Protein AF-G1UW51-F1 (afdb_monomer_lite)

pLDDT: mean 88.24, std 12.38, range [40.69, 98.38]

Radius of gyration: 27.7 Å; chains: 1; bounding box: 72×34×60 Å

Structure (mmCIF, N/CA/C/O backbone):
data_AF-G1UW51-F1
#
_entry.id   AF-G1UW51-F1
#
loop_
_atom_site.group_PDB
_atom_site.id
_atom_site.type_symbol
_atom_site.label_atom_id
_atom_site.label_alt_id
_atom_site.label_comp_id
_atom_site.label_asym_id
_atom_site.label_entity_id
_atom_site.label_seq_id
_atom_site.pdbx_PDB_ins_code
_atom_site.Cartn_x
_atom_site.Cartn_y
_atom_site.Cartn_z
_atom_site.occupancy
_atom_site.B_iso_or_equiv
_atom_site.auth_seq_id
_atom_site.auth_comp_id
_atom_site.auth_asym_id
_atom_site.auth_atom_id
_atom_site.pdbx_PDB_model_num
ATOM 1 N N . MET A 1 1 ? -1.328 2.340 -14.518 1.00 62.25 1 MET A N 1
ATOM 2 C CA . MET A 1 1 ? -0.076 1.568 -14.365 1.00 62.25 1 MET A CA 1
ATOM 3 C C . MET A 1 1 ? 0.080 1.094 -12.912 1.00 62.25 1 MET A C 1
ATOM 5 O O . MET A 1 1 ? 0.868 1.672 -12.178 1.00 62.25 1 MET A O 1
ATOM 9 N N . LYS A 1 2 ? -0.694 0.093 -12.452 1.00 88.75 2 LYS A N 1
ATOM 10 C CA . LYS A 1 2 ? -0.645 -0.366 -11.041 1.00 88.75 2 LYS A CA 1
ATOM 11 C C . LYS A 1 2 ? 0.660 -1.095 -10.696 1.00 88.75 2 LYS A C 1
ATOM 13 O O . LYS A 1 2 ? 1.219 -0.866 -9.634 1.00 88.75 2 LYS A O 1
ATOM 18 N N . PHE A 1 3 ? 1.170 -1.894 -11.635 1.00 93.75 3 PHE A N 1
ATOM 19 C CA . PHE A 1 3 ? 2.435 -2.621 -11.507 1.00 93.75 3 PHE A CA 1
ATOM 20 C C . PHE A 1 3 ? 3.610 -1.710 -11.123 1.00 93.75 3 PHE A C 1
ATOM 22 O O . PHE A 1 3 ? 4.291 -1.976 -10.142 1.00 93.75 3 PHE A O 1
ATOM 29 N N . ILE A 1 4 ? 3.796 -0.596 -11.842 1.00 91.75 4 ILE A N 1
ATOM 30 C CA . ILE A 1 4 ? 4.879 0.365 -11.575 1.00 91.75 4 ILE A CA 1
ATOM 31 C C . ILE A 1 4 ? 4.777 0.926 -10.152 1.00 91.75 4 ILE A C 1
ATOM 33 O O . ILE A 1 4 ? 5.788 1.030 -9.469 1.00 91.75 4 ILE A O 1
ATOM 37 N N . GLY A 1 5 ? 3.564 1.235 -9.681 1.00 92.94 5 GLY A N 1
ATOM 38 C CA . GLY A 1 5 ? 3.353 1.706 -8.311 1.00 92.94 5 GLY A CA 1
ATOM 39 C C . GLY A 1 5 ? 3.873 0.712 -7.270 1.00 92.94 5 GLY A C 1
ATOM 40 O O . GLY A 1 5 ? 4.632 1.099 -6.389 1.00 92.94 5 GLY A O 1
ATOM 41 N N . TYR A 1 6 ? 3.539 -0.570 -7.423 1.00 93.94 6 TYR A N 1
ATOM 42 C CA . TYR A 1 6 ? 4.046 -1.632 -6.548 1.00 93.94 6 TYR A CA 1
ATOM 43 C C . TYR A 1 6 ? 5.549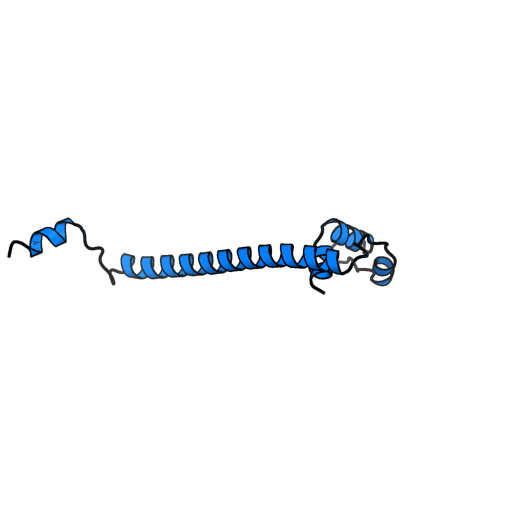 -1.883 -6.701 1.00 93.94 6 TYR A C 1
ATOM 45 O O . TYR A 1 6 ? 6.243 -2.145 -5.720 1.00 93.94 6 TYR A O 1
ATOM 53 N N . TYR A 1 7 ? 6.072 -1.791 -7.923 1.00 92.44 7 TYR A N 1
ATOM 54 C CA . TYR A 1 7 ? 7.492 -1.987 -8.198 1.00 92.44 7 TYR A CA 1
ATOM 55 C C . TYR A 1 7 ? 8.353 -0.899 -7.538 1.00 92.44 7 TYR A C 1
ATOM 57 O O . TYR A 1 7 ? 9.357 -1.201 -6.900 1.00 92.44 7 TYR A O 1
ATOM 65 N N . PHE A 1 8 ? 7.923 0.363 -7.604 1.00 91.69 8 PHE A N 1
ATOM 66 C CA . PHE A 1 8 ? 8.637 1.487 -6.989 1.00 91.69 8 PHE A CA 1
ATOM 67 C C . PHE A 1 8 ? 8.597 1.480 -5.455 1.00 91.69 8 PHE A C 1
ATOM 69 O O . PHE A 1 8 ? 9.399 2.160 -4.821 1.00 91.69 8 PHE A O 1
ATOM 76 N N . GLN A 1 9 ? 7.701 0.702 -4.843 1.00 91.81 9 GLN A N 1
ATOM 77 C CA . GLN A 1 9 ? 7.678 0.510 -3.392 1.00 91.81 9 GLN A CA 1
ATOM 78 C C . GLN A 1 9 ? 8.774 -0.446 -2.898 1.00 91.81 9 GLN A C 1
ATOM 80 O O . GLN A 1 9 ? 9.014 -0.511 -1.692 1.00 91.81 9 GLN A O 1
ATOM 85 N N . GLN A 1 10 ? 9.448 -1.179 -3.790 1.00 91.81 10 GLN A N 1
ATOM 86 C CA . GLN A 1 10 ? 10.475 -2.137 -3.391 1.00 91.81 10 GLN A CA 1
ATOM 87 C C . GLN A 1 10 ? 11.719 -1.446 -2.797 1.00 91.81 10 GLN A C 1
ATOM 89 O O . GLN A 1 10 ? 12.132 -0.388 -3.284 1.00 91.81 10 GLN A O 1
ATOM 94 N N . PRO A 1 11 ? 12.371 -2.038 -1.776 1.00 93.69 11 PRO A N 1
ATOM 95 C CA . PRO A 1 11 ? 13.505 -1.413 -1.090 1.00 93.69 11 PRO A CA 1
ATOM 96 C C . PRO A 1 11 ? 14.692 -1.080 -1.999 1.00 93.69 11 PRO A C 1
ATOM 98 O O . PRO A 1 11 ? 15.375 -0.082 -1.773 1.00 93.69 11 PRO A O 1
ATOM 101 N N . HIS A 1 12 ? 14.941 -1.885 -3.036 1.00 91.50 12 HIS A N 1
ATOM 102 C CA . HIS A 1 12 ? 16.050 -1.638 -3.959 1.00 91.50 12 HIS A CA 1
ATOM 103 C C . HIS A 1 12 ? 15.835 -0.369 -4.786 1.00 91.50 12 HIS A C 1
ATOM 105 O O . HIS A 1 12 ? 16.806 0.325 -5.068 1.00 91.50 12 HIS A O 1
ATOM 111 N N . ILE A 1 13 ? 14.587 -0.011 -5.106 1.00 92.25 13 ILE A N 1
ATOM 112 C CA . ILE A 1 13 ? 14.276 1.238 -5.812 1.00 92.25 13 ILE A CA 1
ATOM 113 C C . ILE A 1 13 ? 14.524 2.448 -4.914 1.00 92.25 13 ILE A C 1
ATOM 115 O O . ILE A 1 13 ? 15.123 3.425 -5.361 1.00 92.25 13 ILE A O 1
ATOM 119 N N . TRP A 1 14 ? 14.151 2.371 -3.635 1.00 90.00 14 TRP A N 1
ATOM 120 C CA . TRP A 1 14 ? 14.486 3.410 -2.655 1.00 90.00 14 TRP A CA 1
ATOM 121 C C . TRP A 1 14 ? 15.993 3.557 -2.464 1.00 90.00 14 TRP A C 1
ATOM 1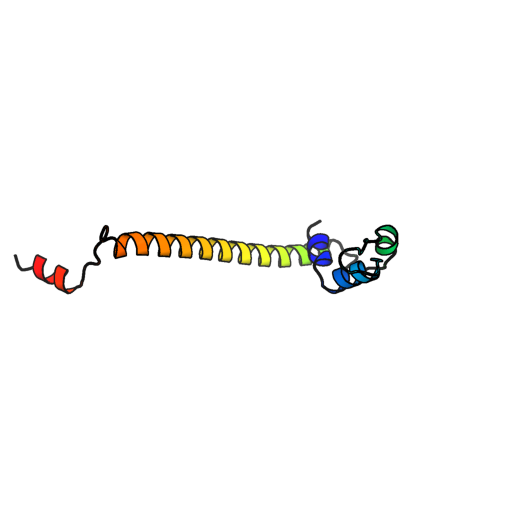23 O O . TRP A 1 14 ? 16.503 4.675 -2.391 1.00 90.00 14 TRP A O 1
ATOM 133 N N . HIS A 1 15 ? 16.715 2.439 -2.425 1.00 91.44 15 HIS A N 1
ATOM 134 C CA . HIS A 1 15 ? 18.170 2.453 -2.354 1.00 91.44 15 HIS A CA 1
ATOM 135 C C . HIS A 1 15 ? 18.788 3.097 -3.601 1.00 91.44 15 HIS A C 1
ATOM 137 O O . HIS A 1 15 ? 19.660 3.952 -3.489 1.00 91.44 15 HIS A O 1
ATOM 143 N N . LEU A 1 16 ? 18.286 2.762 -4.785 1.00 91.06 16 LEU A N 1
ATOM 144 C CA . LEU A 1 16 ? 18.742 3.329 -6.050 1.00 91.06 16 LEU A CA 1
ATOM 145 C C . LEU A 1 16 ? 18.433 4.835 -6.141 1.00 91.06 16 LEU A C 1
ATOM 147 O O . LEU A 1 16 ? 19.287 5.614 -6.565 1.00 91.06 16 LEU A O 1
ATOM 151 N N . ALA A 1 17 ? 17.271 5.278 -5.652 1.00 90.44 17 ALA A N 1
ATOM 152 C CA . ALA A 1 17 ? 16.936 6.698 -5.527 1.00 90.44 17 ALA A CA 1
ATOM 153 C C . ALA A 1 17 ? 17.863 7.435 -4.545 1.00 90.44 17 ALA A C 1
ATOM 155 O O . ALA A 1 17 ? 18.267 8.572 -4.803 1.00 90.44 17 ALA A O 1
ATOM 156 N N . TYR A 1 18 ? 18.245 6.780 -3.447 1.00 89.94 18 TYR A N 1
ATOM 157 C CA . TYR A 1 18 ? 19.218 7.304 -2.492 1.00 89.94 18 TYR A CA 1
ATOM 158 C C . TYR A 1 18 ? 20.610 7.458 -3.121 1.00 89.94 18 TYR A C 1
ATOM 160 O O . TYR A 1 18 ? 21.218 8.516 -2.982 1.00 89.94 18 TYR A O 1
ATOM 168 N N . LEU A 1 19 ? 21.085 6.455 -3.869 1.00 90.12 19 LEU A N 1
ATOM 169 C CA . LEU A 1 19 ? 22.366 6.514 -4.590 1.00 90.12 19 LEU A CA 1
ATOM 170 C C . LEU A 1 19 ? 22.393 7.622 -5.650 1.00 90.12 19 LEU A C 1
ATOM 172 O O . LEU A 1 19 ? 23.424 8.250 -5.873 1.00 90.12 19 LEU A O 1
ATOM 176 N N . ASN A 1 20 ? 21.241 7.896 -6.263 1.00 91.31 20 ASN A N 1
ATOM 177 C CA . ASN A 1 20 ? 21.059 8.977 -7.229 1.00 91.31 20 ASN A CA 1
ATOM 178 C C . ASN A 1 20 ? 20.724 10.326 -6.572 1.00 91.31 20 ASN A C 1
ATOM 180 O O . ASN A 1 20 ? 20.352 11.285 -7.246 1.00 91.31 20 ASN A O 1
ATOM 184 N N . SER A 1 21 ? 20.866 10.439 -5.255 1.00 90.81 21 SER A N 1
ATOM 185 C CA . SER A 1 21 ? 20.746 11.701 -4.533 1.00 90.81 21 SER A CA 1
ATOM 186 C C . SER A 1 21 ? 22.122 12.198 -4.097 1.00 90.81 21 SER A C 1
ATOM 188 O O . SER A 1 21 ? 23.024 11.416 -3.817 1.00 90.81 21 SER A O 1
ATOM 190 N N . HIS A 1 22 ? 22.301 13.515 -4.027 1.00 86.75 22 HIS A N 1
ATOM 191 C CA . HIS A 1 22 ? 23.572 14.134 -3.645 1.00 86.75 22 HIS A CA 1
ATOM 192 C C . HIS A 1 22 ? 23.373 15.180 -2.546 1.00 86.75 22 HIS A C 1
ATOM 194 O O . HIS A 1 22 ? 22.349 15.859 -2.490 1.00 86.75 22 HIS A O 1
ATOM 200 N N . GLY A 1 23 ? 24.361 15.308 -1.659 1.00 84.31 23 GLY A N 1
ATOM 201 C CA . GLY A 1 23 ? 24.345 16.240 -0.529 1.00 84.31 23 GLY A CA 1
ATOM 202 C C . GLY A 1 23 ? 25.151 15.712 0.659 1.00 84.31 23 GLY A C 1
ATOM 203 O O . GLY A 1 23 ? 25.291 14.508 0.834 1.00 84.31 23 GLY A O 1
ATOM 204 N N . VAL A 1 24 ? 25.706 16.614 1.472 1.00 77.00 24 VAL A N 1
ATOM 205 C CA . VAL A 1 24 ? 26.559 16.256 2.629 1.00 77.00 24 VAL A CA 1
ATOM 206 C C . VAL A 1 24 ? 25.737 16.027 3.903 1.00 77.00 24 VAL A C 1
ATOM 208 O O . VAL A 1 24 ? 26.113 15.241 4.766 1.00 77.00 24 VAL A O 1
ATOM 211 N N . HIS A 1 25 ? 24.591 16.697 4.015 1.00 81.88 25 HIS A N 1
ATOM 212 C CA . HIS A 1 25 ? 23.635 16.515 5.103 1.00 81.88 25 HIS A CA 1
ATOM 213 C C . HIS A 1 25 ? 22.381 15.837 4.563 1.00 81.88 25 HIS A C 1
ATOM 215 O O . HIS A 1 25 ? 21.871 16.256 3.525 1.00 81.88 25 HIS A O 1
ATOM 221 N N . ILE A 1 26 ? 21.856 14.848 5.289 1.00 77.19 26 ILE A N 1
ATOM 222 C CA . ILE A 1 26 ?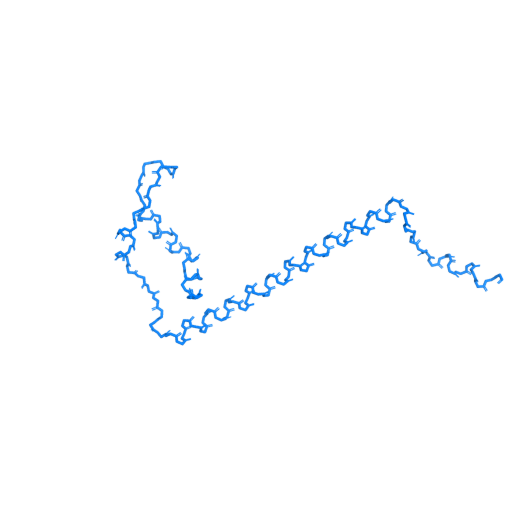 20.670 14.082 4.874 1.00 77.19 26 ILE A CA 1
ATOM 223 C C . ILE A 1 26 ? 19.436 14.973 4.661 1.00 77.19 26 ILE A C 1
ATOM 225 O O . ILE A 1 26 ? 18.650 14.745 3.753 1.00 77.19 26 ILE A O 1
ATOM 229 N N . GLU A 1 27 ? 19.326 16.059 5.428 1.00 80.19 27 GLU A N 1
ATOM 230 C CA . GLU A 1 27 ? 18.262 17.068 5.312 1.00 80.19 27 GLU A CA 1
ATOM 231 C C . GLU A 1 27 ? 18.402 17.966 4.072 1.00 80.19 27 GLU A C 1
ATOM 233 O O . GLU A 1 27 ? 17.461 18.656 3.691 1.00 80.19 27 GLU A O 1
ATOM 238 N N . LYS A 1 28 ? 19.586 17.983 3.450 1.00 83.38 28 LYS A N 1
ATOM 239 C CA . LYS A 1 28 ? 19.919 18.785 2.261 1.00 83.38 28 LYS A CA 1
ATOM 240 C C . LYS A 1 28 ? 20.185 17.912 1.034 1.00 83.38 28 LYS A C 1
ATOM 242 O O . LYS A 1 28 ? 20.757 18.395 0.056 1.00 83.38 28 LYS A O 1
ATOM 247 N N . MET A 1 29 ? 19.821 16.632 1.088 1.00 85.94 29 MET A N 1
ATOM 248 C CA . MET A 1 29 ? 19.933 15.750 -0.066 1.00 85.94 29 MET A CA 1
ATOM 249 C C . MET A 1 29 ? 18.987 16.217 -1.167 1.00 85.94 29 MET A C 1
ATOM 251 O O . MET A 1 29 ? 17.791 16.394 -0.948 1.00 85.94 29 MET A O 1
ATOM 255 N N . THR A 1 30 ? 19.539 16.393 -2.361 1.00 88.56 30 THR A N 1
ATOM 256 C CA . THR A 1 30 ? 18.772 16.687 -3.568 1.00 88.56 30 THR A CA 1
ATOM 257 C C . THR A 1 30 ? 18.763 15.449 -4.450 1.00 88.56 30 THR A C 1
ATOM 259 O O . THR A 1 30 ? 19.812 14.869 -4.738 1.00 88.56 30 THR A O 1
ATOM 262 N N . PHE A 1 31 ? 17.573 15.030 -4.868 1.00 90.81 31 PHE A N 1
ATOM 263 C CA . PHE A 1 31 ? 17.397 13.891 -5.759 1.00 90.81 31 PHE A CA 1
ATOM 264 C C . PHE A 1 31 ? 17.746 14.282 -7.200 1.00 90.81 31 PHE A C 1
ATOM 266 O O . PHE A 1 31 ? 17.167 15.223 -7.7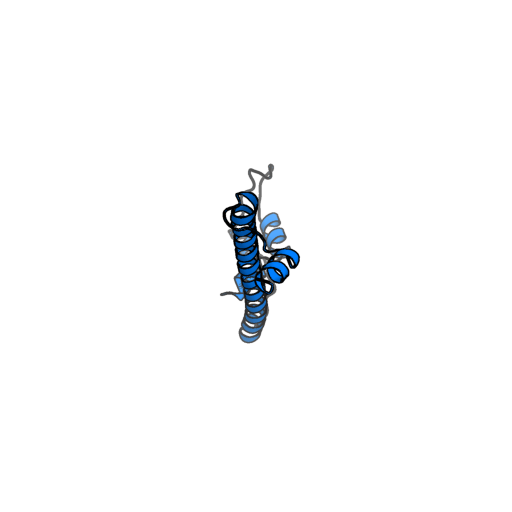47 1.00 90.81 31 PHE A O 1
ATOM 273 N N . ASN A 1 32 ? 18.695 13.572 -7.819 1.00 91.69 32 ASN A N 1
ATOM 274 C CA . ASN A 1 32 ? 19.057 13.778 -9.218 1.00 91.69 32 ASN A CA 1
ATOM 275 C C . ASN A 1 32 ? 18.203 12.883 -10.120 1.00 91.69 32 ASN A C 1
ATOM 277 O O . ASN A 1 32 ? 18.480 11.697 -10.306 1.00 91.69 32 ASN A O 1
ATOM 281 N N . PHE A 1 33 ? 17.179 13.489 -10.713 1.00 89.12 33 PHE A N 1
ATOM 282 C CA . PHE A 1 33 ? 16.257 12.793 -11.600 1.00 89.12 33 PHE A CA 1
ATOM 283 C C . PHE A 1 33 ? 16.928 12.292 -12.888 1.00 89.12 33 PHE A C 1
ATOM 285 O O . PHE A 1 33 ? 16.674 11.169 -13.317 1.00 89.12 33 PHE A O 1
ATOM 292 N N . ASP A 1 34 ? 17.829 13.085 -13.474 1.00 91.56 34 ASP A N 1
ATOM 293 C CA . ASP A 1 34 ? 18.501 12.738 -14.732 1.00 91.56 34 ASP A CA 1
ATOM 294 C C . ASP A 1 34 ? 19.433 11.536 -14.582 1.00 91.56 34 ASP A C 1
ATOM 296 O O . ASP A 1 34 ? 19.604 10.755 -15.518 1.00 91.56 34 ASP A O 1
ATOM 300 N N . SER A 1 35 ? 20.065 11.405 -13.414 1.00 90.44 35 SER A N 1
ATOM 301 C CA . SER A 1 35 ? 20.901 10.253 -13.084 1.00 90.44 35 SER A CA 1
ATOM 302 C C . SER A 1 35 ? 20.036 9.018 -12.848 1.00 90.44 35 SER A C 1
ATOM 304 O O . SER A 1 35 ? 20.264 7.986 -13.470 1.00 90.44 35 SER A O 1
ATOM 306 N N . PHE A 1 36 ? 18.966 9.159 -12.059 1.00 91.19 36 PHE A N 1
ATOM 307 C CA . PHE A 1 36 ? 18.043 8.068 -11.752 1.00 91.19 36 PHE A CA 1
ATOM 308 C C . PHE A 1 36 ? 17.388 7.462 -13.002 1.00 91.19 36 PHE A C 1
ATOM 310 O O . PHE A 1 36 ? 17.230 6.251 -13.089 1.00 91.19 36 PHE A O 1
ATOM 317 N N . LEU A 1 37 ? 17.034 8.279 -13.999 1.00 90.81 37 LEU A N 1
ATOM 318 C CA . LEU A 1 37 ? 16.444 7.787 -15.250 1.00 90.81 37 LEU A CA 1
ATOM 319 C C . LEU A 1 37 ? 17.409 6.978 -16.128 1.00 90.81 37 LEU A C 1
ATOM 321 O O . LEU A 1 37 ? 16.953 6.249 -17.009 1.00 90.81 37 LEU A O 1
ATOM 325 N N . LYS A 1 38 ? 18.723 7.129 -15.936 1.00 92.44 38 LYS A N 1
ATOM 326 C CA . LYS A 1 38 ? 19.738 6.369 -16.682 1.00 92.44 38 LYS A CA 1
ATOM 327 C C . LYS A 1 38 ? 19.992 4.993 -16.078 1.00 92.44 38 LYS A C 1
ATOM 329 O O . LYS A 1 38 ? 20.637 4.167 -16.719 1.00 92.44 38 LYS A O 1
ATOM 334 N N . GLU A 1 39 ? 19.508 4.763 -14.865 1.00 89.62 39 GLU A N 1
ATOM 335 C CA . GLU A 1 39 ? 19.674 3.497 -14.175 1.00 89.62 39 GLU A CA 1
ATOM 336 C C . GLU A 1 39 ? 18.862 2.397 -14.850 1.00 89.62 39 GLU A C 1
ATOM 338 O O . GLU A 1 39 ? 17.702 2.574 -15.235 1.00 89.62 39 GLU A O 1
ATOM 343 N N . THR A 1 40 ? 19.474 1.227 -14.989 1.00 89.56 40 THR A N 1
ATOM 344 C CA . THR A 1 40 ? 18.806 0.066 -15.567 1.00 89.56 40 THR A CA 1
ATOM 345 C C . THR A 1 40 ? 17.983 -0.628 -14.494 1.00 89.56 40 THR A C 1
ATOM 347 O O . THR A 1 40 ? 18.525 -1.089 -13.490 1.00 89.56 40 THR A O 1
ATOM 350 N N . ILE A 1 41 ? 16.676 -0.736 -14.725 1.00 89.00 41 ILE A N 1
ATOM 351 C CA . ILE A 1 41 ? 15.768 -1.508 -13.878 1.00 89.00 41 ILE A CA 1
ATOM 352 C C . ILE A 1 41 ? 15.304 -2.765 -14.606 1.00 89.00 41 ILE A C 1
ATOM 354 O O . ILE A 1 41 ? 14.958 -2.729 -15.787 1.00 89.00 41 ILE A O 1
ATOM 358 N N . GLU A 1 42 ? 15.278 -3.877 -13.883 1.00 88.62 42 GLU A N 1
ATOM 359 C CA . GLU A 1 42 ? 14.774 -5.145 -14.394 1.00 88.62 42 GLU A CA 1
ATOM 360 C C . GLU A 1 42 ? 13.271 -5.222 -14.142 1.00 88.62 42 GLU A C 1
ATOM 362 O O . GLU A 1 42 ? 12.811 -5.226 -13.000 1.00 88.62 42 GLU A O 1
ATOM 367 N N . ILE A 1 43 ? 12.494 -5.264 -15.221 1.00 91.19 43 ILE A N 1
ATOM 368 C CA . ILE A 1 43 ? 11.050 -5.481 -15.161 1.00 91.19 43 ILE A CA 1
ATOM 369 C C . ILE A 1 43 ? 10.660 -6.592 -16.138 1.00 91.19 43 ILE A C 1
ATOM 371 O O . ILE A 1 43 ? 11.286 -6.712 -17.196 1.00 91.19 43 ILE A O 1
ATOM 375 N N . PRO A 1 44 ? 9.619 -7.385 -15.830 1.00 92.25 44 PRO A N 1
ATOM 376 C CA . PRO A 1 44 ? 9.064 -8.334 -16.785 1.00 92.25 44 PRO A CA 1
ATOM 377 C C . PRO A 1 44 ? 8.675 -7.614 -18.076 1.00 92.25 44 PRO A C 1
ATOM 379 O O . PRO A 1 44 ? 7.979 -6.599 -18.035 1.00 92.25 44 PRO A O 1
ATOM 382 N N . SER A 1 45 ? 9.136 -8.109 -19.222 1.00 90.62 45 SER A N 1
ATOM 383 C CA . SER A 1 45 ? 8.857 -7.496 -20.526 1.00 90.62 45 SER A CA 1
ATOM 384 C C . SER A 1 45 ? 7.430 -7.771 -21.009 1.00 90.62 45 SER A C 1
ATOM 386 O O . SER A 1 45 ? 6.886 -6.986 -21.786 1.00 90.62 45 SER A O 1
ATOM 388 N N . ASP A 1 46 ? 6.808 -8.849 -20.524 1.00 95.75 46 ASP A N 1
ATOM 389 C CA . ASP A 1 46 ? 5.429 -9.197 -20.841 1.00 95.75 46 ASP A CA 1
ATOM 390 C C . ASP A 1 46 ? 4.426 -8.371 -20.01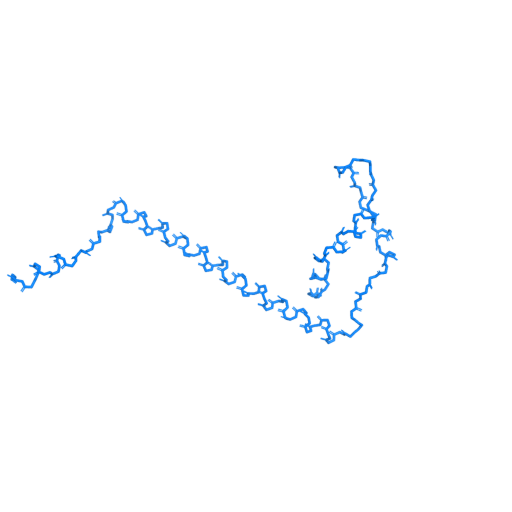9 1.00 95.75 46 ASP A C 1
ATOM 392 O O . ASP A 1 46 ? 4.423 -8.350 -18.786 1.00 95.75 46 ASP A O 1
ATOM 396 N N . ILE A 1 47 ? 3.515 -7.709 -20.729 1.00 93.88 47 ILE A N 1
ATOM 397 C CA . ILE A 1 47 ? 2.447 -6.901 -20.140 1.00 93.88 47 ILE A CA 1
ATOM 398 C C . ILE A 1 47 ? 1.438 -7.792 -19.404 1.00 93.88 47 ILE A C 1
ATOM 400 O O . ILE A 1 47 ? 0.864 -7.359 -18.398 1.00 93.88 47 ILE A O 1
ATOM 404 N N . ALA A 1 48 ? 1.205 -9.022 -19.877 1.00 95.06 48 ALA A N 1
ATOM 405 C CA . ALA A 1 48 ? 0.279 -9.934 -19.212 1.00 95.06 48 ALA A CA 1
ATOM 406 C C . ALA A 1 48 ? 0.811 -10.346 -17.832 1.00 95.06 48 ALA A C 1
ATOM 408 O O . ALA A 1 48 ? 0.057 -10.312 -16.856 1.00 95.06 48 ALA A O 1
ATOM 409 N N . GLU A 1 49 ? 2.112 -10.624 -17.728 1.00 95.12 49 GLU A N 1
ATOM 410 C CA . GLU A 1 49 ? 2.788 -10.889 -16.457 1.00 95.12 49 GLU A CA 1
ATOM 411 C C . GLU A 1 49 ? 2.719 -9.684 -15.507 1.00 95.12 49 GLU A C 1
ATOM 413 O O . GLU A 1 49 ? 2.283 -9.824 -14.361 1.00 95.12 49 GLU A O 1
ATOM 418 N N . GLN A 1 50 ? 3.037 -8.474 -15.987 1.00 95.25 50 GLN A N 1
ATOM 419 C CA . GLN A 1 50 ? 2.925 -7.254 -15.171 1.00 95.25 50 GLN A CA 1
ATOM 420 C C . GLN A 1 50 ? 1.504 -7.046 -14.628 1.00 95.25 50 GLN A C 1
ATOM 422 O O . GLN A 1 50 ? 1.319 -6.632 -13.479 1.00 95.25 50 GLN A O 1
ATOM 427 N N . LYS A 1 51 ? 0.486 -7.329 -15.450 1.00 95.75 51 LYS A N 1
ATOM 428 C CA . LYS A 1 51 ? -0.915 -7.229 -15.041 1.00 95.75 51 LYS A CA 1
ATOM 429 C C . LYS A 1 51 ? -1.263 -8.283 -13.992 1.00 95.75 51 LYS A C 1
ATOM 431 O O . LYS A 1 51 ? -1.857 -7.925 -12.981 1.00 95.75 51 LYS A O 1
ATOM 436 N N . ALA A 1 52 ? -0.855 -9.534 -14.192 1.00 95.62 52 ALA A N 1
ATOM 437 C CA . ALA A 1 52 ? -1.102 -10.611 -13.238 1.00 95.62 52 ALA A CA 1
ATOM 438 C C . ALA A 1 52 ? -0.479 -10.308 -11.865 1.00 95.62 52 ALA A C 1
ATOM 440 O O . ALA A 1 52 ? -1.158 -10.425 -10.844 1.00 95.62 52 ALA A O 1
ATOM 441 N N . ILE A 1 53 ? 0.772 -9.833 -11.838 1.00 95.00 53 ILE A N 1
ATOM 442 C CA . ILE A 1 53 ? 1.444 -9.401 -10.603 1.00 95.00 53 ILE A CA 1
ATOM 443 C C . ILE A 1 53 ? 0.648 -8.276 -9.929 1.00 95.00 53 ILE A C 1
ATOM 445 O O . ILE A 1 53 ? 0.350 -8.343 -8.736 1.00 95.00 53 ILE A O 1
ATOM 449 N N . ALA A 1 54 ? 0.268 -7.247 -10.692 1.00 96.12 54 ALA A N 1
ATOM 450 C CA . ALA A 1 54 ? -0.479 -6.116 -10.154 1.00 96.12 54 ALA A CA 1
ATOM 451 C C . ALA A 1 54 ? -1.864 -6.509 -9.622 1.00 96.12 54 ALA A C 1
ATOM 453 O O . ALA A 1 54 ? -2.303 -5.949 -8.617 1.00 96.12 54 ALA A O 1
ATOM 454 N N . ASP A 1 55 ? -2.548 -7.447 -10.274 1.00 96.56 55 ASP A N 1
ATOM 455 C CA . ASP A 1 55 ? -3.872 -7.920 -9.870 1.00 96.56 55 ASP A CA 1
ATOM 456 C C . ASP A 1 55 ? -3.796 -8.693 -8.544 1.00 96.56 55 ASP A C 1
ATOM 458 O O . ASP A 1 55 ? -4.603 -8.442 -7.646 1.00 96.56 55 ASP A O 1
ATOM 462 N N . VAL A 1 56 ? -2.781 -9.549 -8.368 1.00 96.75 56 VAL A N 1
ATOM 463 C CA . VAL A 1 56 ? -2.540 -10.269 -7.104 1.00 96.75 56 VAL A CA 1
ATOM 464 C C . VAL A 1 56 ? -2.258 -9.297 -5.955 1.00 96.75 56 VAL A C 1
ATOM 466 O O . VAL A 1 56 ? -2.878 -9.401 -4.895 1.00 96.75 56 VAL A O 1
ATOM 469 N N . LEU A 1 57 ? -1.373 -8.319 -6.166 1.00 96.12 57 LEU A N 1
ATOM 470 C CA . LEU A 1 57 ? -1.042 -7.320 -5.142 1.00 96.12 57 LEU A CA 1
ATOM 471 C C . LEU A 1 57 ? -2.239 -6.418 -4.812 1.00 96.12 57 LEU A C 1
ATOM 473 O O . LEU A 1 57 ? -2.526 -6.168 -3.644 1.00 96.12 57 LEU A O 1
ATOM 477 N N . THR A 1 58 ? -3.009 -6.017 -5.827 1.00 96.81 58 THR A N 1
ATOM 478 C CA . THR A 1 58 ? -4.242 -5.238 -5.631 1.00 96.81 58 THR A CA 1
ATOM 479 C C . THR A 1 58 ? -5.263 -6.012 -4.799 1.00 96.81 58 THR A C 1
ATOM 481 O O . THR A 1 58 ? -5.945 -5.426 -3.953 1.00 96.81 58 THR A O 1
ATOM 484 N N . ALA A 1 59 ? -5.405 -7.319 -5.035 1.00 97.06 59 ALA A N 1
ATOM 485 C CA . ALA A 1 59 ? -6.319 -8.151 -4.264 1.00 97.06 59 ALA A CA 1
ATOM 486 C C . ALA A 1 59 ? -5.906 -8.202 -2.784 1.00 97.06 59 ALA A C 1
ATOM 488 O O . ALA A 1 59 ? -6.760 -8.034 -1.913 1.00 97.06 59 ALA A O 1
ATOM 489 N N . ALA A 1 60 ? -4.609 -8.356 -2.501 1.00 96.50 60 ALA A N 1
ATOM 490 C CA . ALA A 1 60 ? -4.083 -8.326 -1.137 1.00 96.50 60 ALA A CA 1
ATOM 491 C C . ALA A 1 60 ? -4.346 -6.977 -0.444 1.00 96.50 60 ALA A C 1
ATOM 493 O O . ALA A 1 60 ? -4.886 -6.958 0.663 1.00 96.50 60 ALA A O 1
ATOM 494 N N . ASP A 1 61 ? -4.068 -5.856 -1.113 1.00 96.75 61 ASP A N 1
ATOM 495 C CA . ASP A 1 61 ? -4.348 -4.519 -0.571 1.00 96.75 61 ASP A CA 1
ATOM 496 C C . ASP A 1 61 ? -5.834 -4.307 -0.291 1.00 96.75 61 ASP A C 1
ATOM 498 O O . ASP A 1 61 ? -6.209 -3.751 0.740 1.00 96.75 61 ASP A O 1
ATOM 502 N N . THR A 1 62 ? -6.700 -4.784 -1.186 1.00 97.06 62 THR A N 1
ATOM 503 C CA . THR A 1 62 ? -8.153 -4.689 -1.003 1.00 97.06 62 THR A CA 1
ATOM 504 C C . THR A 1 62 ? -8.585 -5.428 0.262 1.00 97.06 62 THR A C 1
ATOM 506 O O . THR A 1 62 ? -9.403 -4.924 1.033 1.00 97.06 62 THR A O 1
ATOM 509 N N . VAL A 1 63 ? -8.015 -6.610 0.506 1.00 98.12 63 VAL A N 1
ATOM 510 C CA . VAL A 1 63 ? -8.274 -7.387 1.722 1.00 98.12 63 VAL A CA 1
ATOM 511 C C . VAL A 1 63 ? -7.784 -6.634 2.962 1.00 98.12 63 VAL A C 1
ATOM 513 O O . VAL A 1 63 ? -8.534 -6.520 3.933 1.00 98.12 63 VAL A O 1
ATOM 516 N N . ILE A 1 64 ? -6.576 -6.063 2.929 1.00 97.88 64 ILE A N 1
ATOM 517 C CA . ILE A 1 64 ? -6.031 -5.257 4.035 1.00 97.88 64 ILE A CA 1
ATOM 518 C C . ILE A 1 64 ? -6.958 -4.076 4.348 1.00 97.88 64 ILE A C 1
ATOM 520 O O . ILE A 1 64 ? -7.387 -3.924 5.492 1.00 97.88 64 ILE A O 1
ATOM 524 N N . GLN A 1 65 ? -7.360 -3.308 3.334 1.00 98.06 65 GLN A N 1
ATOM 525 C CA . GLN A 1 65 ? -8.259 -2.161 3.494 1.00 98.06 65 GLN A CA 1
ATOM 526 C C . GLN A 1 65 ? -9.608 -2.556 4.108 1.00 98.06 65 GLN A C 1
ATOM 528 O O . GLN A 1 65 ? -10.139 -1.853 4.972 1.00 98.06 65 GLN A O 1
ATOM 533 N N . GLN A 1 66 ? -10.170 -3.699 3.704 1.00 98.25 66 GLN A N 1
ATOM 534 C CA . GLN A 1 66 ? -11.407 -4.215 4.294 1.00 98.25 66 GLN A CA 1
ATOM 535 C C . GLN A 1 66 ? -11.233 -4.554 5.780 1.00 98.25 66 GLN A C 1
ATOM 537 O O . GLN A 1 66 ? -12.112 -4.240 6.592 1.00 98.25 66 GLN A O 1
ATOM 542 N N . TYR A 1 67 ? -10.108 -5.166 6.157 1.00 98.31 67 TYR A N 1
ATOM 543 C CA . TYR A 1 67 ? -9.808 -5.463 7.557 1.00 98.31 67 TYR A CA 1
ATOM 544 C C . TYR A 1 67 ? -9.576 -4.198 8.385 1.00 98.31 67 TYR A C 1
ATOM 546 O O . TYR A 1 67 ? -10.108 -4.110 9.494 1.00 98.31 67 TYR A O 1
ATOM 554 N N . GLU A 1 68 ? -8.862 -3.206 7.856 1.00 98.38 68 GLU A N 1
ATOM 555 C CA . GLU A 1 68 ? -8.649 -1.915 8.520 1.00 98.38 68 GLU A CA 1
ATOM 556 C C . GLU A 1 68 ? -9.972 -1.176 8.751 1.00 98.38 68 GLU A C 1
ATOM 558 O O . GLU A 1 68 ? -10.250 -0.724 9.865 1.00 98.38 68 GLU A O 1
ATOM 563 N N . ALA A 1 69 ? -10.846 -1.135 7.741 1.00 98.06 69 ALA A N 1
ATOM 564 C CA . ALA A 1 69 ? -12.175 -0.546 7.869 1.00 98.06 69 ALA A CA 1
ATOM 565 C C . ALA A 1 69 ? -13.027 -1.284 8.915 1.00 98.06 69 ALA A C 1
ATOM 567 O O . ALA A 1 69 ? -13.698 -0.662 9.747 1.00 98.06 69 ALA A O 1
ATOM 568 N N . LYS A 1 70 ? -12.984 -2.622 8.923 1.00 98.31 70 LYS A N 1
ATOM 569 C CA . LYS A 1 70 ? -13.679 -3.435 9.930 1.00 98.31 70 LYS A CA 1
ATOM 570 C C . LYS A 1 70 ? -13.139 -3.169 11.336 1.00 98.31 70 LYS A C 1
ATOM 572 O O . LYS A 1 70 ? -13.930 -3.033 12.269 1.00 98.31 70 LYS A O 1
ATOM 577 N N . LEU A 1 71 ? -11.821 -3.067 11.490 1.00 98.25 71 LEU A N 1
ATOM 578 C CA . LEU A 1 71 ? -11.173 -2.769 12.764 1.00 98.25 71 LEU A CA 1
ATOM 579 C C . LEU A 1 71 ? -11.594 -1.392 13.287 1.00 98.25 71 LEU A C 1
ATOM 581 O O . LEU A 1 71 ? -12.017 -1.289 14.440 1.00 98.25 71 LEU A O 1
ATOM 585 N N . ALA A 1 72 ? -11.549 -0.362 12.440 1.00 98.12 72 ALA A N 1
ATOM 586 C CA . ALA A 1 72 ? -11.967 0.991 12.799 1.00 98.12 72 ALA A CA 1
ATOM 587 C C . ALA A 1 72 ? -13.439 1.030 13.249 1.00 98.12 72 ALA A C 1
ATOM 589 O O . ALA A 1 72 ? -13.765 1.601 14.294 1.00 98.12 72 ALA A O 1
ATOM 590 N N . ASN A 1 73 ? -14.324 0.340 12.522 1.00 97.88 73 ASN A N 1
ATOM 591 C CA . ASN A 1 73 ? -15.738 0.230 12.880 1.00 97.88 73 ASN A CA 1
ATOM 592 C C . ASN A 1 73 ? -15.946 -0.474 14.228 1.00 97.88 73 ASN A C 1
ATOM 594 O O . ASN A 1 73 ? -16.718 0.004 15.059 1.00 97.88 73 ASN A O 1
ATOM 598 N N . LEU A 1 74 ? -15.239 -1.578 14.482 1.00 97.88 74 LEU A N 1
ATOM 599 C CA . LEU A 1 74 ? -15.325 -2.295 15.757 1.00 97.88 74 LEU A CA 1
ATOM 600 C C . LEU A 1 74 ? -14.805 -1.453 16.928 1.00 97.88 74 LEU A C 1
ATOM 602 O O . LEU A 1 74 ? -15.404 -1.462 18.004 1.00 97.88 74 LEU A O 1
ATOM 606 N N . GLN A 1 75 ? -13.727 -0.693 16.732 1.00 97.88 75 GLN A N 1
ATOM 607 C CA . GLN A 1 75 ? -13.209 0.224 17.750 1.00 97.88 75 GLN A CA 1
ATOM 608 C C . GLN A 1 75 ? -14.217 1.335 18.073 1.00 97.88 75 GLN A C 1
ATOM 610 O O . GLN A 1 75 ? -14.460 1.621 19.250 1.00 97.88 75 GLN A O 1
ATOM 615 N N . ALA A 1 76 ? -14.849 1.917 17.051 1.00 97.06 76 ALA A N 1
ATOM 616 C CA . ALA A 1 76 ? -15.889 2.927 17.227 1.00 97.06 76 ALA A CA 1
ATOM 617 C C . ALA A 1 76 ? -17.115 2.361 17.962 1.00 97.06 76 ALA A C 1
ATOM 619 O O . ALA A 1 76 ? -17.581 2.959 18.935 1.00 97.06 76 ALA A O 1
ATOM 620 N N . GLN A 1 77 ? -17.589 1.176 17.562 1.00 96.56 77 GLN A N 1
ATOM 621 C CA . GLN A 1 77 ? -18.704 0.487 18.219 1.00 96.56 77 GLN A CA 1
ATOM 622 C C . GLN A 1 77 ? -18.385 0.159 19.677 1.00 96.56 77 GLN A C 1
ATOM 624 O O . GLN A 1 77 ? -19.191 0.454 20.558 1.00 96.56 77 GLN A O 1
ATOM 629 N N . LYS A 1 78 ? -17.191 -0.378 19.959 1.00 96.31 78 LYS A N 1
ATOM 630 C CA . LYS A 1 78 ? -16.738 -0.657 21.327 1.00 96.31 78 LYS A CA 1
ATOM 631 C C . LYS A 1 78 ? -16.753 0.610 22.180 1.00 96.31 78 LYS A C 1
ATOM 633 O O . LYS A 1 78 ? -17.260 0.576 23.298 1.00 96.31 78 LYS A O 1
ATOM 638 N N . LYS A 1 79 ? -16.230 1.726 21.661 1.00 95.81 79 LYS A N 1
ATOM 639 C CA . LYS A 1 79 ? -16.205 3.009 22.379 1.00 95.81 79 LYS A CA 1
ATOM 640 C C . LYS A 1 79 ? -17.618 3.522 22.668 1.00 95.81 79 LYS A C 1
ATOM 642 O O . LYS A 1 79 ? -17.901 3.907 23.801 1.00 95.81 79 LYS A O 1
ATOM 647 N N . ALA A 1 80 ? -18.501 3.496 21.671 1.00 94.50 80 ALA A N 1
ATOM 648 C CA . ALA A 1 80 ? -19.888 3.929 21.822 1.00 94.50 80 ALA A CA 1
ATOM 649 C C . ALA A 1 80 ? -20.654 3.053 22.828 1.00 94.50 80 ALA A C 1
ATOM 651 O O . ALA A 1 80 ? -21.316 3.577 23.724 1.00 94.50 80 ALA A O 1
ATOM 652 N N . LEU A 1 81 ? -20.500 1.729 22.736 1.00 94.31 81 LEU A N 1
ATOM 653 C CA . LEU A 1 81 ? -21.119 0.778 23.657 1.00 94.31 81 LEU A CA 1
ATOM 654 C C . LEU A 1 81 ? -20.611 0.980 25.088 1.00 94.31 81 LEU A C 1
ATOM 656 O O . LEU A 1 81 ? -21.408 1.079 26.018 1.00 94.31 81 LEU A O 1
ATOM 660 N N . MET A 1 82 ? -19.294 1.114 25.273 1.00 94.31 82 MET A N 1
ATOM 661 C CA . MET A 1 82 ? -18.705 1.413 26.581 1.00 94.31 82 MET A CA 1
ATOM 662 C C . MET A 1 82 ? -19.267 2.707 27.167 1.00 94.31 82 MET A C 1
ATOM 664 O O . MET A 1 82 ? -19.611 2.735 28.346 1.00 94.31 82 MET A O 1
ATOM 668 N N . GLN A 1 83 ? -19.425 3.757 26.355 1.00 92.19 83 GLN A N 1
ATOM 669 C CA . GLN A 1 83 ? -20.037 5.002 26.809 1.00 92.19 83 GLN A CA 1
ATOM 670 C C . GLN A 1 83 ? -21.485 4.782 27.264 1.00 92.19 83 GLN A C 1
ATOM 672 O O . GLN A 1 83 ? -21.868 5.291 28.314 1.00 92.19 83 GLN A O 1
ATOM 677 N N . GLN A 1 84 ? -22.290 4.014 26.527 1.00 91.25 84 GLN A N 1
ATOM 678 C CA . GLN A 1 84 ? -23.680 3.728 26.901 1.00 91.25 84 GLN A CA 1
ATOM 679 C C . GLN A 1 84 ? -23.798 2.898 28.189 1.00 91.25 84 GLN A C 1
ATOM 681 O O . GLN A 1 84 ? -24.665 3.188 29.015 1.00 91.25 84 GLN A O 1
ATOM 686 N N . LEU A 1 85 ? -22.915 1.914 28.382 1.00 91.69 85 LEU A N 1
ATOM 687 C CA . LEU A 1 85 ? -22.904 1.046 29.563 1.00 91.69 85 LEU A CA 1
ATOM 688 C C . LEU A 1 85 ? -22.383 1.773 30.812 1.00 91.69 85 LEU A C 1
ATOM 690 O O . LEU A 1 85 ? -23.032 1.755 31.856 1.00 91.69 85 LEU A O 1
ATOM 694 N N . LEU A 1 86 ? -21.240 2.460 30.705 1.00 91.75 86 LEU A N 1
ATOM 695 C CA . LEU A 1 86 ? -20.595 3.134 31.841 1.00 91.75 86 LEU A CA 1
ATOM 696 C C . LEU A 1 86 ? -21.353 4.382 32.301 1.00 91.75 86 LEU A C 1
ATOM 698 O O . LEU A 1 86 ? -21.317 4.716 33.480 1.00 91.75 86 LEU A O 1
ATOM 702 N N . THR A 1 87 ? -22.071 5.057 31.397 1.00 90.75 87 THR A N 1
ATOM 703 C CA . THR A 1 87 ? -22.959 6.172 31.779 1.00 90.75 87 THR A CA 1
ATOM 704 C C . THR A 1 87 ? -24.326 5.701 32.275 1.00 90.75 87 THR A C 1
ATOM 706 O O . THR A 1 87 ? -25.167 6.527 32.619 1.00 90.75 87 THR A O 1
ATOM 709 N N . GLY A 1 88 ? -24.574 4.386 32.312 1.00 83.50 88 GLY A N 1
ATOM 710 C CA . GLY A 1 88 ? -25.829 3.811 32.792 1.00 83.50 88 GLY A CA 1
ATOM 711 C C . GLY A 1 88 ? -27.039 4.093 31.899 1.00 83.50 88 GLY A C 1
ATOM 712 O O . GLY A 1 88 ? -28.157 3.794 32.311 1.00 83.50 88 GLY A O 1
ATOM 713 N N . LYS A 1 89 ? -26.834 4.629 30.684 1.00 86.00 89 LYS A N 1
ATOM 714 C CA . LYS A 1 89 ? -27.896 4.800 29.676 1.00 86.00 89 LYS A CA 1
ATOM 715 C C . LYS A 1 89 ? -28.509 3.458 29.282 1.00 86.00 89 LYS A C 1
ATOM 717 O O . LYS A 1 89 ? -29.701 3.388 29.009 1.00 86.00 89 LYS A O 1
ATOM 722 N N . ILE A 1 90 ? -27.692 2.406 29.255 1.00 84.50 90 ILE A N 1
ATOM 723 C CA . ILE A 1 90 ? -28.126 1.024 29.054 1.00 84.50 90 ILE A CA 1
ATOM 724 C C . ILE A 1 90 ? -27.602 0.201 30.231 1.00 84.50 90 ILE A C 1
ATOM 726 O O . ILE A 1 90 ? -26.408 0.226 30.529 1.00 84.50 90 ILE A O 1
ATOM 730 N N . ARG A 1 91 ? -28.496 -0.526 30.908 1.00 85.62 91 ARG A N 1
ATOM 731 C CA . ARG A 1 91 ? -28.145 -1.480 31.968 1.00 85.62 91 ARG A CA 1
ATOM 732 C C . ARG A 1 91 ? -28.041 -2.880 31.374 1.00 85.62 91 ARG A C 1
ATOM 734 O O . ARG A 1 91 ? -28.866 -3.268 30.549 1.00 85.62 91 ARG A O 1
ATOM 741 N N . VAL A 1 92 ? -27.037 -3.633 31.805 1.00 86.44 92 VAL A N 1
ATOM 742 C CA . VAL A 1 92 ? -26.912 -5.051 31.463 1.00 86.44 92 VAL A CA 1
ATOM 743 C C . VAL A 1 92 ? -27.951 -5.808 32.283 1.00 86.44 92 VAL A C 1
ATOM 745 O O . VAL A 1 92 ? -27.929 -5.719 33.507 1.00 86.44 92 VAL A O 1
ATOM 748 N N . LYS A 1 93 ? -28.873 -6.511 31.620 1.00 85.62 93 LYS A N 1
ATOM 749 C CA . LYS A 1 93 ? -29.787 -7.432 32.304 1.00 85.62 93 LYS A CA 1
ATOM 750 C C . LYS A 1 93 ? -28.984 -8.646 32.751 1.00 85.62 93 LYS A C 1
ATOM 752 O O . LYS A 1 93 ? -28.271 -9.226 31.933 1.00 85.62 93 LYS A O 1
ATOM 757 N N . THR A 1 94 ? -29.079 -8.997 34.024 1.00 82.50 94 THR A N 1
ATOM 758 C CA . THR A 1 94 ? -28.478 -10.228 34.542 1.00 82.50 94 THR A CA 1
ATOM 759 C C . THR A 1 94 ? -29.525 -11.337 34.548 1.00 82.50 94 THR A C 1
ATOM 761 O O . THR A 1 94 ? -30.715 -11.053 34.670 1.00 82.50 94 THR A O 1
ATOM 764 N N . ASP A 1 95 ? -29.114 -12.599 34.400 1.00 74.19 95 ASP A N 1
ATOM 765 C CA . ASP A 1 95 ? -30.049 -13.739 34.340 1.00 74.19 95 ASP A CA 1
ATOM 766 C C . ASP A 1 95 ? -30.934 -13.858 35.600 1.00 74.19 95 ASP A C 1
ATOM 768 O O . ASP A 1 95 ? -32.046 -14.382 35.546 1.00 74.19 95 ASP A O 1
ATOM 772 N N . THR A 1 96 ? -30.497 -13.280 36.721 1.00 63.12 96 THR A N 1
ATOM 773 C CA . THR A 1 96 ? -31.256 -13.180 37.974 1.00 63.12 96 THR A CA 1
ATOM 774 C C . THR A 1 96 ? -32.490 -12.268 37.865 1.00 63.12 96 THR A C 1
ATOM 776 O O . THR A 1 96 ? -33.493 -12.524 38.530 1.00 63.12 96 THR A O 1
ATOM 779 N N . ASP A 1 97 ? -32.462 -11.252 36.994 1.00 59.59 97 ASP A N 1
ATOM 780 C CA . ASP A 1 97 ? -33.567 -10.297 36.790 1.00 59.59 97 ASP A CA 1
ATOM 781 C C . ASP A 1 97 ? -34.688 -10.876 35.902 1.00 59.59 97 ASP A C 1
ATOM 783 O O . ASP A 1 97 ? -35.838 -10.442 35.967 1.00 59.59 97 ASP A O 1
ATOM 787 N N . ALA A 1 98 ? -34.376 -11.877 35.069 1.00 56.56 98 ALA A N 1
ATOM 788 C CA . ALA A 1 98 ? -35.355 -12.553 34.214 1.00 56.56 98 ALA A CA 1
ATOM 789 C C . ALA A 1 98 ? -36.219 -13.562 34.994 1.00 56.56 98 ALA A C 1
ATOM 791 O O . ALA A 1 98 ? -37.401 -13.729 34.688 1.00 56.56 98 ALA A O 1
ATOM 792 N N . ALA A 1 99 ? -35.660 -14.190 36.035 1.00 55.34 99 ALA A N 1
ATOM 793 C CA . ALA A 1 99 ? -36.364 -15.165 36.870 1.00 55.34 99 ALA A CA 1
ATOM 794 C C . ALA A 1 99 ? -37.435 -14.531 37.783 1.00 55.34 99 ALA A C 1
ATOM 796 O O . ALA A 1 99 ? -38.412 -15.185 38.138 1.00 55.34 99 ALA A O 1
ATOM 797 N N . GLN A 1 100 ? -37.297 -13.247 38.132 1.00 52.03 100 GLN A N 1
ATOM 798 C CA . GLN A 1 100 ? -38.249 -12.539 38.999 1.00 52.03 100 GLN A CA 1
ATOM 799 C C . GLN A 1 100 ? -39.528 -12.089 38.269 1.00 52.03 100 GLN A C 1
ATOM 801 O O . GLN A 1 100 ? -40.538 -11.829 38.915 1.00 52.03 100 GLN A O 1
ATOM 806 N N . HIS A 1 101 ? -39.524 -12.051 36.933 1.00 52.62 101 HIS A N 1
ATOM 807 C CA . HIS A 1 101 ? -40.678 -11.628 36.130 1.00 52.62 101 HIS A CA 1
ATOM 808 C C . HIS A 1 101 ? -41.629 -12.770 35.719 1.00 52.62 101 HIS A C 1
ATOM 810 O O . HIS A 1 101 ? -42.688 -12.486 35.168 1.00 52.62 101 HIS A O 1
ATOM 816 N N . GLN A 1 102 ? -41.280 -14.038 35.976 1.00 48.16 102 GLN A N 1
ATOM 817 C CA . GLN A 1 102 ? -42.141 -15.211 35.713 1.00 48.16 1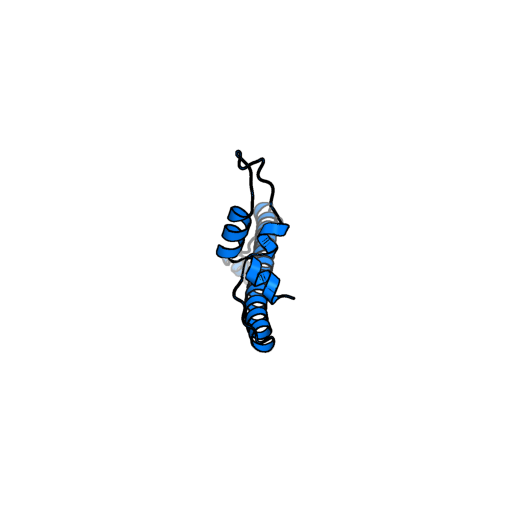02 GLN A CA 1
ATOM 818 C C . GLN A 1 102 ? -42.873 -15.737 36.963 1.00 48.16 102 GLN A C 1
ATOM 820 O O . GLN A 1 102 ? -43.628 -16.699 36.866 1.00 48.16 102 GLN A O 1
ATOM 825 N N . LEU A 1 103 ? -42.658 -15.119 38.129 1.00 49.41 103 LEU A N 1
ATOM 826 C CA . LEU A 1 103 ? -43.242 -15.518 39.419 1.00 49.41 103 LEU A CA 1
ATOM 827 C C . LEU A 1 103 ? -44.252 -14.497 39.984 1.00 49.41 103 LEU A C 1
ATOM 829 O O . LEU A 1 103 ? -44.617 -14.603 41.154 1.00 49.41 103 LEU A O 1
ATOM 833 N N . ALA A 1 104 ? -44.704 -13.533 39.175 1.00 40.69 104 ALA A N 1
ATOM 834 C CA . ALA A 1 104 ? -45.718 -12.538 39.538 1.00 40.69 104 ALA A CA 1
ATOM 835 C C . ALA A 1 104 ? -46.956 -12.645 38.642 1.00 40.69 104 ALA A C 1
ATOM 837 O O . ALA A 1 104 ? -46.770 -12.796 37.412 1.00 40.69 104 ALA A O 1
#

Secondary structure (DSSP, 8-state):
-HHHHHHHTSHHHHHHHHHTEE-SSGGG-EE-HHHHTTS-----S-HHHHHHHHHHHHHHHHHHHHHHHHHHHHHHHHHHHHHHHHTTSSPPPPHHHHHTTS--

Foldseek 3Di:
DQLVVVVCPDVVVVVLQVVQWDDDDPVPIDGNPVSSVVDDDDDPPDPVVSVVVSVVVVVVVVVVVVVVVVVVVVVVVVVVVCCCDVVVVDDDDDPVNVVVVVPD

Sequence (104 aa):
MKFIGYYFQQPHIWHLAYLNSHGVHIEKMTFNFDSFLKETIEIPSDIAEQKAIADVLTAADTVIQQYEAKLANLQAQKKALMQQLLTGKIRVKTDTDAAQHQLA